Protein AF-A0A6A4HRE9-F1 (afdb_monomer)

Structure (mmCIF, N/CA/C/O backbone):
data_AF-A0A6A4HRE9-F1
#
_entry.id   AF-A0A6A4HRE9-F1
#
loop_
_atom_site.group_PDB
_atom_site.id
_atom_site.type_symbol
_atom_site.label_atom_id
_atom_site.label_alt_id
_atom_site.label_comp_id
_atom_site.label_asym_id
_atom_site.label_entity_id
_atom_site.label_seq_id
_atom_site.pdbx_PDB_ins_code
_atom_site.Cartn_x
_atom_site.Cartn_y
_atom_site.Cartn_z
_atom_site.occupancy
_atom_site.B_iso_or_equiv
_atom_site.auth_seq_id
_atom_site.auth_comp_id
_atom_site.auth_asym_id
_atom_site.auth_atom_id
_atom_site.pdbx_PDB_model_num
ATOM 1 N N . GLY A 1 1 ? -31.687 -3.700 20.027 1.00 72.62 1 GLY A N 1
ATOM 2 C CA . GLY A 1 1 ? -32.875 -4.420 20.534 1.00 72.62 1 GLY A CA 1
ATOM 3 C C . GLY A 1 1 ? -34.006 -3.444 20.803 1.00 72.62 1 GLY A C 1
ATOM 4 O O . GLY A 1 1 ? -33.723 -2.280 21.060 1.00 72.62 1 GLY A O 1
ATOM 5 N N . ARG A 1 2 ? -35.266 -3.886 20.719 1.00 81.19 2 ARG A N 1
ATOM 6 C CA . ARG A 1 2 ? -36.452 -3.063 21.030 1.00 81.19 2 ARG A CA 1
ATOM 7 C C . ARG A 1 2 ? -36.904 -3.331 22.469 1.00 81.19 2 ARG A C 1
ATOM 9 O O . ARG A 1 2 ? -36.890 -4.482 22.892 1.00 81.19 2 ARG A O 1
ATOM 16 N N . SER A 1 3 ? -37.313 -2.299 23.204 1.00 85.56 3 SER A N 1
ATOM 17 C CA . SER A 1 3 ? -37.984 -2.447 24.504 1.00 85.56 3 SER A CA 1
ATOM 18 C C . SER A 1 3 ? -39.500 -2.313 24.359 1.00 85.56 3 SER A C 1
ATOM 20 O O . SER A 1 3 ? -40.015 -1.891 23.319 1.00 85.56 3 SER A O 1
ATOM 22 N N . LYS A 1 4 ? -40.224 -2.682 25.421 1.00 89.50 4 LYS A N 1
ATOM 23 C CA . LYS A 1 4 ? -41.667 -2.451 25.526 1.00 89.50 4 LYS A CA 1
ATOM 24 C C . LYS A 1 4 ? -41.974 -0.945 25.549 1.00 89.50 4 LYS A C 1
ATOM 26 O O . LYS A 1 4 ? -41.148 -0.122 25.950 1.00 89.50 4 LYS A O 1
ATOM 31 N N . LYS A 1 5 ? -43.185 -0.584 25.112 1.00 80.50 5 LYS A N 1
ATOM 32 C CA . LYS A 1 5 ? -43.679 0.802 25.125 1.00 80.50 5 LYS A CA 1
ATOM 33 C C . LYS A 1 5 ? -43.623 1.351 26.558 1.00 80.50 5 LYS A C 1
ATOM 35 O O . LYS A 1 5 ? -44.083 0.690 27.483 1.00 80.50 5 LYS A O 1
ATOM 40 N N . GLY A 1 6 ? -43.037 2.536 26.731 1.00 89.88 6 GLY A N 1
ATOM 41 C CA . GLY A 1 6 ? -42.864 3.179 28.041 1.00 89.88 6 GLY A CA 1
ATOM 42 C C . GLY A 1 6 ? -41.619 2.746 28.826 1.00 89.88 6 GLY A C 1
ATOM 43 O O . GLY A 1 6 ? -41.391 3.254 29.916 1.00 89.88 6 GLY A O 1
ATOM 44 N N . THR A 1 7 ? -40.788 1.845 28.292 1.00 85.81 7 THR A N 1
ATOM 45 C CA . THR A 1 7 ? -39.542 1.411 28.946 1.00 85.81 7 THR A CA 1
ATOM 46 C C . THR A 1 7 ? -38.333 1.756 28.086 1.00 85.81 7 THR A C 1
ATOM 48 O O . THR A 1 7 ? -38.351 1.555 26.873 1.00 85.81 7 THR A O 1
ATOM 51 N N . ARG A 1 8 ? -37.255 2.263 28.696 1.00 85.81 8 ARG A N 1
ATOM 52 C CA . ARG A 1 8 ? -36.011 2.581 27.979 1.00 85.81 8 ARG A CA 1
ATOM 53 C C . ARG A 1 8 ? -35.336 1.290 27.509 1.00 85.81 8 ARG A C 1
ATOM 55 O O . ARG A 1 8 ? -35.073 0.403 28.314 1.00 85.81 8 ARG A O 1
ATOM 62 N N . ALA A 1 9 ? -35.024 1.194 26.219 1.00 88.44 9 ALA A N 1
ATOM 63 C CA . ALA A 1 9 ? -34.138 0.150 25.720 1.00 88.44 9 ALA A CA 1
ATOM 64 C C . ALA A 1 9 ? -32.715 0.444 26.209 1.00 88.44 9 ALA A C 1
ATOM 66 O O . ALA A 1 9 ? -32.128 1.460 25.840 1.00 88.44 9 ALA A O 1
ATOM 67 N N . ILE A 1 10 ? -32.180 -0.425 27.066 1.00 85.44 10 ILE A N 1
ATOM 68 C CA . ILE A 1 10 ? -30.803 -0.334 27.555 1.00 85.44 10 ILE A CA 1
ATOM 69 C C . ILE A 1 10 ? -29.962 -1.294 26.721 1.00 85.44 10 ILE A C 1
ATOM 71 O O . ILE A 1 10 ? -30.223 -2.495 26.690 1.00 85.44 10 ILE A O 1
ATOM 75 N N . HIS A 1 11 ? -28.957 -0.760 26.034 1.00 81.12 11 HIS A N 1
ATOM 76 C CA . HIS A 1 11 ? -27.956 -1.553 25.336 1.00 81.12 11 HIS A CA 1
ATOM 77 C C . HIS A 1 11 ? -26.627 -1.413 26.072 1.00 81.12 11 HIS A C 1
ATOM 79 O O . HIS A 1 11 ? -26.086 -0.313 26.180 1.00 81.12 11 HIS A O 1
ATOM 85 N N . LYS A 1 12 ? -26.107 -2.526 26.589 1.00 74.62 12 LYS A N 1
ATOM 86 C CA . LYS A 1 12 ? -24.786 -2.572 27.215 1.00 74.62 12 LYS A CA 1
ATOM 87 C C . LYS A 1 12 ? -23.762 -2.814 26.103 1.00 74.62 12 LYS A C 1
ATOM 89 O O . LYS A 1 12 ? -23.501 -3.953 25.738 1.00 74.62 12 LYS A O 1
ATOM 94 N N . ALA A 1 13 ? -23.256 -1.737 25.506 1.00 73.12 13 ALA A N 1
ATOM 95 C CA . ALA A 1 13 ? -22.144 -1.819 24.563 1.00 73.12 13 ALA A CA 1
ATOM 96 C C . ALA A 1 13 ? -20.826 -1.859 25.340 1.00 73.12 13 ALA A C 1
ATOM 98 O O . ALA A 1 13 ? -20.608 -1.049 26.241 1.00 73.12 13 ALA A O 1
ATOM 99 N N . VAL A 1 14 ? -19.939 -2.779 24.973 1.00 68.12 14 VAL A N 1
ATOM 100 C CA . VAL A 1 14 ? -18.553 -2.769 25.441 1.00 68.12 14 VAL A CA 1
ATOM 101 C C . VAL A 1 14 ? -17.830 -1.668 24.663 1.00 68.12 14 VAL A C 1
ATOM 103 O O . VAL A 1 14 ? -17.366 -1.886 23.551 1.00 68.12 14 VAL A O 1
ATOM 106 N N . PHE A 1 15 ? -17.781 -0.457 25.221 1.00 61.81 15 PHE A N 1
ATOM 107 C CA . PHE A 1 15 ? -17.027 0.677 24.666 1.00 61.81 15 PHE A CA 1
ATOM 108 C C . PHE A 1 15 ? -15.542 0.573 25.050 1.00 61.81 15 PHE A C 1
ATOM 110 O O . PHE A 1 15 ? -14.947 1.496 25.602 1.00 61.81 15 PHE A O 1
ATOM 117 N N . VAL A 1 16 ? -14.934 -0.59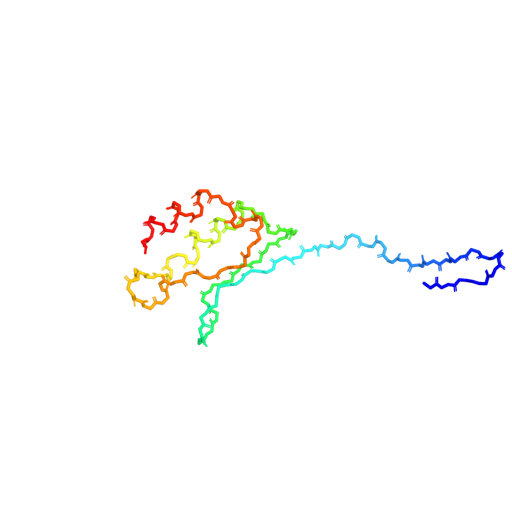0 24.812 1.00 67.75 16 VAL A N 1
ATOM 118 C CA . VAL A 1 16 ? -13.486 -0.743 24.969 1.00 67.75 16 VAL A CA 1
ATOM 119 C C . VAL A 1 16 ? -12.859 -0.229 23.684 1.00 67.75 16 VAL A C 1
ATOM 121 O O . VAL A 1 16 ? -13.092 -0.773 22.606 1.00 67.75 16 VAL A O 1
ATOM 124 N N . ARG A 1 17 ? -12.084 0.850 23.792 1.00 66.88 17 ARG A N 1
ATOM 125 C CA . ARG A 1 17 ? -11.266 1.353 22.689 1.00 66.88 17 ARG A CA 1
ATOM 126 C C . ARG A 1 17 ? -10.069 0.410 22.551 1.00 66.88 17 ARG A C 1
ATOM 128 O O . ARG A 1 17 ? -9.038 0.608 23.182 1.00 66.88 17 ARG A O 1
ATOM 135 N N . GLY A 1 18 ? -10.278 -0.688 21.830 1.00 75.94 18 GLY A N 1
ATOM 136 C CA . GLY A 1 18 ? -9.233 -1.662 21.543 1.00 75.94 18 GLY A CA 1
ATOM 137 C C . GLY A 1 18 ? -8.169 -1.080 20.616 1.00 75.94 18 GLY A C 1
ATOM 138 O O . GLY A 1 18 ? -8.409 -0.108 19.897 1.00 75.94 18 GLY A O 1
ATOM 139 N N . GLN A 1 19 ? -6.992 -1.696 20.627 1.00 84.12 19 GLN A N 1
ATOM 140 C CA . GLN A 1 19 ? -5.975 -1.434 19.621 1.00 84.12 19 GLN A CA 1
ATOM 141 C C . GLN A 1 19 ? -6.442 -2.062 18.302 1.00 84.12 19 GLN A C 1
ATOM 143 O O . GLN A 1 19 ? -6.754 -3.252 18.254 1.00 84.12 19 GLN A O 1
ATOM 148 N N . HIS A 1 20 ? -6.556 -1.262 17.244 1.00 89.62 20 HIS A N 1
ATOM 149 C CA . HIS A 1 20 ? -6.908 -1.762 15.916 1.00 89.62 20 HIS A CA 1
ATOM 150 C C . HIS A 1 20 ? -5.628 -2.039 15.137 1.00 89.62 20 HIS A C 1
ATOM 152 O O . HIS A 1 20 ? -4.743 -1.190 15.106 1.00 89.62 20 HIS A O 1
ATOM 158 N N . LEU A 1 21 ? -5.543 -3.197 14.489 1.00 94.94 21 LEU A N 1
ATOM 159 C CA . LEU A 1 21 ? -4.472 -3.519 13.552 1.00 94.94 21 LEU A CA 1
ATOM 160 C C . LEU A 1 21 ? -5.068 -3.614 12.150 1.00 94.94 21 LEU A C 1
ATOM 162 O O . LEU A 1 21 ? -6.106 -4.248 11.958 1.00 94.94 21 LEU A O 1
ATOM 166 N N . THR A 1 22 ? -4.405 -2.999 11.180 1.00 96.31 22 THR A N 1
ATOM 167 C CA . THR A 1 22 ? -4.725 -3.140 9.759 1.00 96.31 22 THR A CA 1
ATOM 168 C C . THR A 1 22 ? -3.630 -3.958 9.099 1.00 96.31 22 THR A C 1
ATOM 170 O O . THR A 1 22 ? -2.464 -3.577 9.154 1.00 96.31 22 THR A O 1
ATOM 173 N N . GLY A 1 23 ? -4.011 -5.074 8.478 1.00 96.50 23 GLY A N 1
ATOM 174 C CA . GLY A 1 23 ? -3.141 -5.855 7.605 1.00 96.50 23 GLY A CA 1
ATOM 175 C C . GLY A 1 23 ? -3.372 -5.489 6.142 1.00 96.50 23 GLY A C 1
ATOM 176 O O . GLY A 1 23 ? -4.511 -5.283 5.721 1.00 96.50 23 GLY A O 1
ATOM 177 N N . THR A 1 24 ? -2.304 -5.421 5.358 1.00 96.94 24 THR A N 1
ATOM 178 C CA . THR A 1 24 ? -2.364 -5.218 3.905 1.00 96.94 24 THR A CA 1
ATOM 179 C C . THR A 1 24 ? -1.391 -6.175 3.242 1.00 96.94 24 THR A C 1
ATOM 181 O O . THR A 1 24 ? -0.275 -6.350 3.724 1.00 96.94 24 THR A O 1
ATOM 184 N N . GLY A 1 25 ? -1.818 -6.817 2.157 1.00 96.69 25 GLY A N 1
ATOM 185 C CA . GLY A 1 25 ? -0.993 -7.776 1.438 1.00 96.69 25 GLY A CA 1
ATOM 186 C C . GLY A 1 25 ? -1.123 -7.631 -0.069 1.00 96.69 25 GLY A C 1
ATOM 187 O O . GLY A 1 25 ? -2.199 -7.313 -0.570 1.00 96.69 25 GLY A O 1
ATOM 188 N N . ALA A 1 26 ? -0.017 -7.880 -0.767 1.00 96.31 26 ALA A N 1
ATOM 189 C CA . ALA A 1 26 ? 0.022 -8.018 -2.215 1.00 96.31 26 ALA A CA 1
ATOM 190 C C . ALA A 1 26 ? 0.018 -9.508 -2.571 1.00 96.31 26 ALA A C 1
ATOM 192 O O . ALA A 1 26 ? 0.770 -10.302 -1.993 1.00 96.31 26 ALA A O 1
ATOM 193 N N . LEU A 1 27 ? -0.856 -9.878 -3.503 1.00 95.69 27 LEU A N 1
ATOM 194 C CA . LEU A 1 27 ? -1.174 -11.255 -3.862 1.00 95.69 27 LEU A CA 1
ATOM 195 C C . LEU A 1 27 ? -0.933 -11.477 -5.356 1.00 95.69 27 LEU A C 1
ATOM 197 O O . LEU A 1 27 ? -1.314 -10.649 -6.182 1.00 95.69 27 LEU A O 1
ATOM 201 N N . LEU A 1 28 ? -0.354 -12.626 -5.673 1.00 94.06 28 LEU A N 1
ATOM 202 C CA . LEU A 1 28 ? -0.327 -13.245 -6.990 1.00 94.06 28 LEU A CA 1
ATOM 203 C C . LEU A 1 28 ? -1.292 -14.437 -7.020 1.00 94.06 28 LEU A C 1
ATOM 205 O O . LEU A 1 28 ? -1.884 -14.811 -6.007 1.00 94.06 28 LEU A O 1
ATOM 209 N N . LEU A 1 29 ? -1.446 -15.050 -8.195 1.00 91.25 29 LEU A N 1
ATOM 210 C CA . LEU A 1 29 ? -2.282 -16.243 -8.367 1.00 91.25 29 LEU A CA 1
ATOM 211 C C . LEU A 1 29 ? -1.771 -17.450 -7.562 1.00 91.25 29 LEU A C 1
ATOM 213 O O . LEU A 1 29 ? -2.558 -18.324 -7.210 1.00 91.25 29 LEU A O 1
ATOM 217 N N . ASP A 1 30 ? -0.472 -17.495 -7.274 1.00 89.44 30 ASP A N 1
ATOM 218 C CA . ASP A 1 30 ? 0.221 -18.576 -6.572 1.00 89.44 30 ASP A CA 1
ATOM 219 C C . ASP A 1 30 ? 0.524 -18.267 -5.094 1.00 89.44 30 ASP A C 1
ATOM 221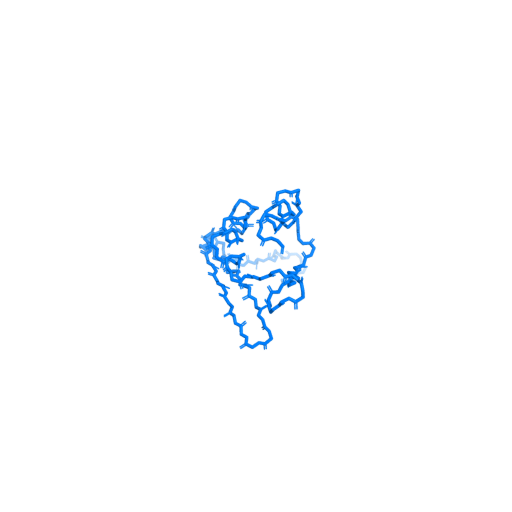 O O . ASP A 1 30 ? 0.985 -19.152 -4.371 1.00 89.44 30 ASP A O 1
ATOM 225 N N . GLY A 1 31 ? 0.224 -17.058 -4.603 1.00 93.38 31 GLY A N 1
ATOM 226 C CA . GLY A 1 31 ? 0.353 -16.740 -3.181 1.00 93.38 31 GLY A CA 1
ATOM 227 C C . GLY A 1 31 ? 0.584 -15.268 -2.849 1.00 93.38 31 GLY A C 1
ATOM 228 O O . GLY A 1 31 ? 0.490 -14.380 -3.689 1.00 93.38 31 GLY A O 1
ATOM 229 N N . MET A 1 32 ? 0.877 -14.997 -1.575 1.00 94.56 32 MET A N 1
ATOM 230 C CA . MET A 1 32 ? 1.255 -13.661 -1.100 1.00 94.56 32 MET A CA 1
ATOM 231 C C . MET A 1 32 ? 2.724 -13.367 -1.398 1.00 94.56 32 MET A C 1
ATOM 233 O O . MET A 1 32 ? 3.592 -14.167 -1.054 1.00 94.56 32 MET A O 1
ATOM 237 N N . ILE A 1 33 ? 3.007 -12.181 -1.938 1.00 94.94 33 ILE A N 1
ATOM 238 C CA . ILE A 1 33 ? 4.382 -11.726 -2.213 1.00 94.94 33 ILE A CA 1
ATOM 239 C C . ILE A 1 33 ? 4.885 -10.681 -1.216 1.00 94.94 33 ILE A C 1
ATOM 241 O O . ILE A 1 33 ? 6.093 -10.537 -1.022 1.00 94.94 33 ILE A O 1
ATOM 245 N N . ALA A 1 34 ? 3.972 -9.955 -0.571 1.00 96.31 34 ALA A N 1
ATOM 246 C CA . ALA A 1 34 ? 4.287 -8.934 0.418 1.00 96.31 34 ALA A CA 1
ATOM 247 C C . ALA A 1 34 ? 3.142 -8.796 1.424 1.00 96.31 34 ALA A C 1
ATOM 249 O O . ALA A 1 34 ? 1.973 -8.909 1.057 1.00 96.31 34 ALA A O 1
ATOM 250 N N . VAL A 1 35 ? 3.482 -8.510 2.680 1.00 97.31 35 VAL A N 1
ATOM 251 C CA . VAL A 1 35 ? 2.533 -8.239 3.764 1.00 97.31 35 VAL A CA 1
ATOM 252 C C . VAL A 1 35 ? 3.086 -7.133 4.650 1.00 97.31 35 VAL A C 1
ATOM 254 O O . VAL A 1 35 ? 4.287 -7.074 4.906 1.00 97.31 35 VAL A O 1
ATOM 257 N N . THR A 1 36 ? 2.194 -6.290 5.154 1.00 97.50 36 THR A N 1
ATOM 258 C CA . THR A 1 36 ? 2.479 -5.346 6.230 1.00 97.50 36 THR A CA 1
ATOM 259 C C . THR A 1 36 ? 1.324 -5.308 7.223 1.00 97.50 36 THR A C 1
ATOM 261 O O . THR A 1 36 ? 0.173 -5.598 6.878 1.00 97.50 36 THR A O 1
ATOM 264 N N . VAL A 1 37 ? 1.633 -4.948 8.466 1.00 97.38 37 VAL A N 1
ATOM 265 C CA . VAL A 1 37 ? 0.652 -4.710 9.524 1.00 97.38 37 VAL A CA 1
ATOM 266 C C . VAL A 1 37 ? 0.974 -3.374 10.169 1.00 97.38 37 VAL A C 1
ATOM 268 O O . VAL A 1 37 ? 2.111 -3.130 10.566 1.00 97.38 37 VAL A O 1
ATOM 271 N N . CYS A 1 38 ? -0.029 -2.514 10.307 1.00 95.62 38 CYS A N 1
ATOM 272 C CA . CYS A 1 38 ? 0.111 -1.260 11.030 1.00 95.62 38 CYS A CA 1
ATOM 273 C C . CYS A 1 38 ? -0.953 -1.122 12.113 1.00 95.62 38 CYS A C 1
ATOM 275 O O . CYS A 1 38 ? -2.094 -1.554 11.945 1.00 95.62 38 CYS A O 1
ATOM 277 N N . GLU A 1 39 ? -0.600 -0.451 13.204 1.00 94.88 39 GLU A N 1
ATOM 278 C CA . GLU A 1 39 ? -1.580 -0.009 14.186 1.00 94.88 39 GLU A CA 1
ATOM 279 C C . GLU A 1 39 ? -2.444 1.131 13.626 1.00 94.88 39 GLU A C 1
ATOM 281 O O . GLU A 1 39 ? -1.970 2.025 12.909 1.00 94.88 39 GLU A O 1
ATOM 286 N N . GLY A 1 40 ? -3.730 1.090 13.959 1.0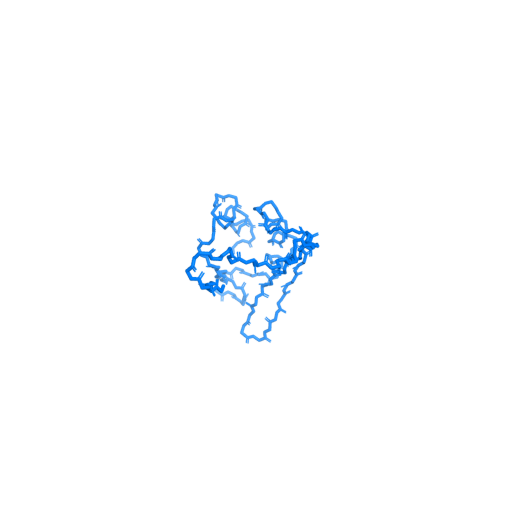0 93.44 40 GLY A N 1
ATOM 287 C CA . GLY A 1 40 ? -4.754 1.974 13.431 1.00 93.44 40 GLY A CA 1
ATOM 288 C C . GLY A 1 40 ? -5.054 1.687 11.964 1.00 93.44 40 GLY A C 1
ATOM 289 O O . GLY A 1 40 ? -4.902 0.568 11.478 1.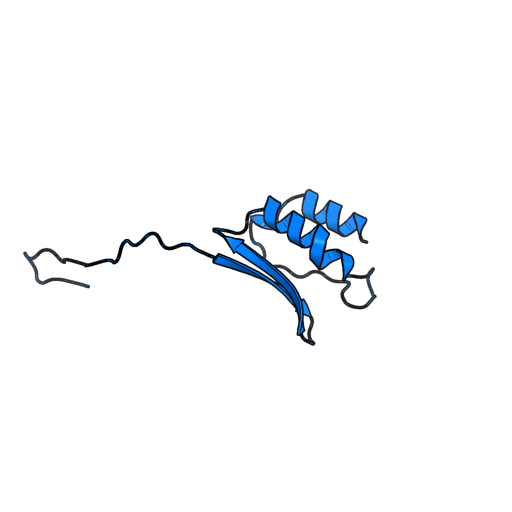00 93.44 40 GLY A O 1
ATOM 290 N N . SER A 1 41 ? -5.516 2.713 11.257 1.00 94.44 41 SER A N 1
ATOM 291 C CA . SER A 1 41 ? -5.861 2.620 9.838 1.00 94.44 41 SER A CA 1
ATOM 292 C C . SER A 1 41 ? -4.629 2.743 8.936 1.00 94.44 41 SER A C 1
ATOM 294 O O . SER A 1 41 ? -3.644 3.412 9.281 1.00 94.44 41 SER A O 1
ATOM 296 N N . MET A 1 42 ? -4.719 2.130 7.754 1.00 96.19 42 MET A N 1
ATOM 297 C CA . MET A 1 42 ? -3.777 2.354 6.660 1.00 96.19 42 MET A CA 1
ATOM 298 C C . MET A 1 42 ? -3.983 3.766 6.102 1.00 96.19 42 MET A C 1
ATOM 300 O O . MET A 1 42 ? -5.066 4.096 5.617 1.00 96.19 42 MET A O 1
ATOM 304 N N . THR A 1 43 ? -2.959 4.612 6.207 1.00 94.94 43 THR A N 1
ATOM 305 C CA . THR A 1 43 ? -2.952 5.954 5.607 1.00 94.94 43 THR A CA 1
ATOM 306 C C . THR A 1 43 ? -2.259 5.910 4.251 1.00 94.94 43 THR A C 1
ATOM 308 O O . THR A 1 43 ? -1.614 4.917 3.914 1.00 94.94 43 THR A O 1
ATOM 311 N N . ARG A 1 44 ? -2.367 6.987 3.467 1.00 93.62 44 ARG A N 1
ATOM 312 C CA . ARG A 1 44 ? -1.674 7.076 2.175 1.00 93.62 44 ARG A CA 1
ATOM 313 C C . ARG A 1 44 ? -0.158 6.985 2.341 1.00 93.62 44 ARG A C 1
ATOM 315 O O . ARG A 1 44 ? 0.492 6.298 1.568 1.00 93.62 44 ARG A O 1
ATOM 322 N N . GLU A 1 45 ? 0.390 7.628 3.364 1.00 94.06 45 GLU A N 1
ATOM 323 C CA . GLU A 1 45 ? 1.828 7.640 3.645 1.00 94.06 45 GLU A CA 1
ATOM 324 C C . GLU A 1 45 ? 2.331 6.230 3.977 1.00 94.06 45 GLU A C 1
ATOM 326 O O . GLU A 1 45 ? 3.302 5.768 3.384 1.00 94.06 45 GLU A O 1
ATOM 331 N N . LYS A 1 46 ? 1.626 5.508 4.862 1.00 95.88 46 LYS A N 1
ATOM 332 C CA . LYS A 1 46 ? 1.948 4.108 5.188 1.00 95.88 46 LYS A CA 1
ATOM 333 C C . LYS A 1 46 ? 1.823 3.198 3.963 1.00 95.88 46 LYS A C 1
ATOM 335 O O . LYS A 1 46 ? 2.624 2.285 3.788 1.00 95.88 46 LYS A O 1
ATOM 340 N N . PHE A 1 47 ? 0.821 3.451 3.121 1.00 95.44 47 PHE A N 1
ATOM 341 C CA . PHE A 1 47 ? 0.608 2.695 1.895 1.00 95.44 47 PHE A CA 1
ATOM 342 C C . PHE A 1 47 ? 1.748 2.909 0.889 1.00 95.44 47 PHE A C 1
ATOM 344 O O . PHE A 1 47 ? 2.284 1.931 0.379 1.00 95.44 47 PHE A O 1
ATOM 351 N N . LEU A 1 48 ? 2.172 4.155 0.658 1.00 95.00 48 LEU A N 1
ATOM 352 C CA . LEU A 1 48 ? 3.313 4.478 -0.208 1.00 95.00 48 LEU A CA 1
ATOM 353 C C . LEU A 1 48 ? 4.607 3.822 0.288 1.00 95.00 48 LEU A C 1
ATOM 355 O O . LEU A 1 48 ? 5.301 3.187 -0.498 1.00 95.00 48 LEU A O 1
ATOM 359 N N . GLN A 1 49 ? 4.876 3.878 1.596 1.00 95.75 49 GLN A N 1
ATOM 360 C CA . GLN A 1 49 ? 6.031 3.198 2.197 1.00 95.75 49 GLN A CA 1
ATOM 361 C C . GLN A 1 49 ? 5.995 1.680 1.980 1.00 95.75 49 GLN A C 1
ATOM 363 O O . GLN A 1 49 ? 7.023 1.061 1.713 1.00 95.75 49 GLN A O 1
ATOM 368 N N . PHE A 1 50 ? 4.814 1.065 2.087 1.00 96.19 50 PHE A N 1
ATOM 369 C CA . PHE A 1 50 ? 4.650 -0.357 1.801 1.00 96.19 50 PHE A CA 1
ATOM 370 C C . PHE A 1 50 ? 4.884 -0.676 0.318 1.00 96.19 50 PHE A C 1
ATOM 372 O O . PHE A 1 50 ? 5.566 -1.656 0.005 1.00 96.19 50 PHE A O 1
ATOM 379 N N . MET A 1 51 ? 4.359 0.161 -0.581 1.00 95.06 51 MET A N 1
ATOM 380 C CA . MET A 1 51 ? 4.539 0.014 -2.024 1.00 95.06 51 MET A CA 1
ATOM 381 C C . MET A 1 51 ? 6.016 0.079 -2.410 1.00 95.06 51 MET A C 1
ATOM 383 O O . MET A 1 51 ? 6.534 -0.885 -2.969 1.00 95.06 51 MET A O 1
ATOM 387 N N . GLU A 1 52 ? 6.693 1.167 -2.050 1.00 95.44 52 GLU A N 1
ATOM 388 C CA . GLU A 1 52 ? 8.102 1.414 -2.371 1.00 95.44 52 GLU A CA 1
ATOM 389 C C . GLU A 1 52 ? 9.028 0.395 -1.698 1.00 95.44 52 GLU A C 1
ATOM 391 O O . GLU A 1 52 ? 9.877 -0.212 -2.342 1.00 95.44 52 GLU A O 1
ATOM 396 N N . GLY A 1 53 ? 8.850 0.160 -0.396 1.00 95.25 53 GLY A N 1
ATOM 397 C CA . GLY A 1 53 ? 9.784 -0.659 0.372 1.00 95.25 53 GLY A CA 1
ATOM 398 C C . GLY A 1 53 ? 9.595 -2.167 0.206 1.00 95.25 53 GLY A C 1
ATOM 399 O O . GLY A 1 53 ? 10.517 -2.926 0.500 1.00 95.25 53 GLY A O 1
ATOM 400 N N . THR A 1 54 ? 8.406 -2.629 -0.205 1.00 95.44 54 THR A N 1
ATOM 401 C CA . THR A 1 54 ? 8.072 -4.067 -0.147 1.00 95.44 54 THR A CA 1
ATOM 402 C C . THR A 1 54 ? 7.435 -4.623 -1.417 1.00 95.44 54 THR A C 1
ATOM 404 O O . THR A 1 54 ? 7.764 -5.751 -1.792 1.00 95.44 54 THR A O 1
ATOM 407 N N . VAL A 1 55 ? 6.514 -3.893 -2.058 1.00 95.12 55 VAL A N 1
ATOM 408 C CA . VAL A 1 55 ? 5.742 -4.414 -3.202 1.00 95.12 55 VAL A CA 1
ATOM 409 C C . VAL A 1 55 ? 6.497 -4.231 -4.514 1.00 95.12 55 VAL A C 1
ATOM 411 O O . VAL A 1 55 ? 6.809 -5.220 -5.172 1.00 95.12 55 VAL A O 1
ATOM 414 N N . LEU A 1 56 ? 6.818 -2.991 -4.886 1.00 93.88 56 LEU A N 1
ATOM 415 C CA . LEU A 1 56 ? 7.411 -2.653 -6.182 1.00 93.88 56 LEU A CA 1
ATOM 416 C C . LEU A 1 56 ? 8.776 -3.310 -6.443 1.00 93.88 56 LEU A C 1
ATOM 418 O O . LEU A 1 56 ? 8.977 -3.788 -7.560 1.00 93.88 56 LEU A O 1
ATOM 422 N N . PRO A 1 57 ? 9.663 -3.505 -5.445 1.00 93.62 57 PRO A N 1
ATOM 423 C CA . PRO A 1 57 ? 10.898 -4.270 -5.640 1.00 93.62 57 PRO A CA 1
ATOM 424 C C . PRO A 1 57 ? 10.686 -5.735 -6.062 1.00 93.62 57 PRO A C 1
ATOM 426 O O . PRO A 1 57 ? 11.643 -6.413 -6.430 1.00 93.62 57 PRO A O 1
ATOM 429 N N . LYS A 1 58 ? 9.455 -6.256 -5.962 1.00 92.50 58 LYS A N 1
ATOM 430 C CA . LYS A 1 58 ? 9.069 -7.616 -6.374 1.00 92.50 58 LYS A CA 1
ATOM 431 C C . LYS A 1 58 ? 8.297 -7.645 -7.697 1.00 92.50 58 LYS A C 1
ATOM 433 O O . LYS A 1 58 ? 7.935 -8.727 -8.151 1.00 92.50 58 LYS A O 1
ATOM 438 N N . THR A 1 59 ? 8.020 -6.482 -8.281 1.00 91.38 59 THR A N 1
ATOM 439 C CA . THR A 1 59 ? 7.347 -6.349 -9.580 1.00 91.38 59 THR A CA 1
ATOM 440 C C . THR A 1 59 ? 8.362 -6.308 -10.721 1.00 91.38 59 THR A C 1
ATOM 442 O O . THR A 1 59 ? 9.563 -6.160 -10.490 1.00 91.38 59 THR A O 1
ATOM 445 N N . THR A 1 60 ? 7.896 -6.487 -11.957 1.00 91.12 60 THR A N 1
ATOM 446 C CA . THR A 1 60 ? 8.727 -6.346 -13.163 1.00 91.12 60 THR A CA 1
ATOM 447 C C . THR A 1 60 ? 8.005 -5.515 -14.219 1.00 91.12 60 THR A C 1
ATOM 449 O O . THR A 1 60 ? 6.796 -5.330 -14.123 1.00 91.12 60 THR A O 1
ATOM 452 N N . LEU A 1 61 ? 8.729 -5.060 -15.246 1.00 91.19 61 LEU A N 1
ATOM 453 C CA . LEU A 1 61 ? 8.142 -4.341 -16.380 1.00 91.19 61 LEU A CA 1
ATOM 454 C C . LEU A 1 61 ? 7.115 -5.203 -17.113 1.00 91.19 61 LEU A C 1
ATOM 456 O O . LEU A 1 61 ? 7.371 -6.378 -17.383 1.00 91.19 61 LEU A O 1
ATOM 460 N N . PHE A 1 62 ? 5.996 -4.619 -17.537 1.00 90.19 62 PHE A N 1
ATOM 461 C CA . PHE A 1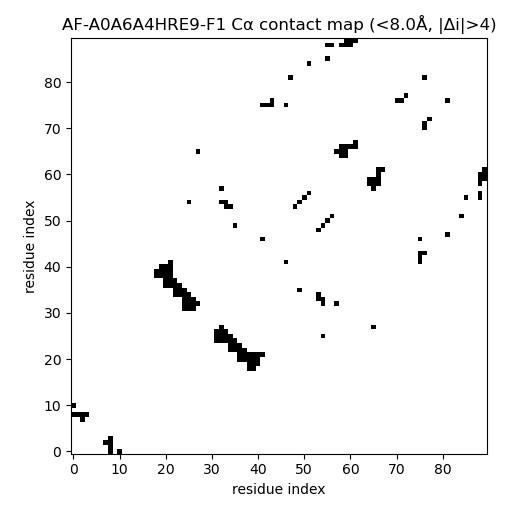 62 ? 5.043 -5.317 -18.405 1.00 90.19 62 PHE A CA 1
ATOM 462 C C . PHE A 1 62 ? 5.681 -5.655 -19.769 1.00 90.19 62 PHE A C 1
ATOM 464 O O . PHE A 1 62 ? 6.337 -4.790 -20.354 1.00 90.19 62 PHE A O 1
ATOM 471 N N . PRO A 1 63 ? 5.489 -6.875 -20.327 1.00 93.81 63 PRO A N 1
ATOM 472 C CA . PRO A 1 63 ? 4.574 -7.957 -19.919 1.00 93.81 63 PRO A CA 1
ATOM 473 C C . PRO A 1 63 ? 5.208 -9.061 -19.046 1.00 93.81 63 PRO A C 1
ATOM 475 O O . PRO A 1 63 ? 4.821 -10.228 -19.137 1.00 93.81 63 PRO A O 1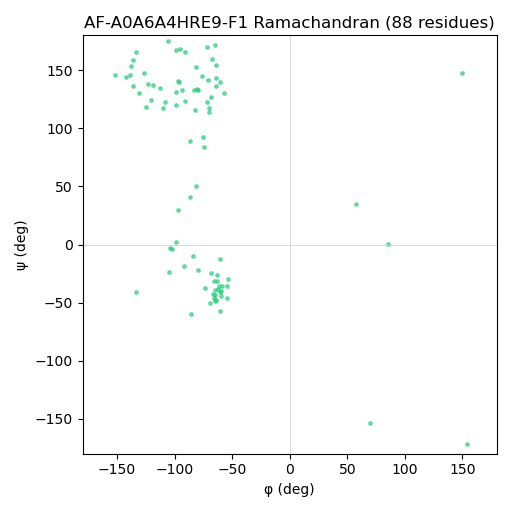
ATOM 478 N N . GLY A 1 64 ? 6.218 -8.728 -18.246 1.00 91.06 64 GLY A N 1
ATOM 479 C CA . GLY A 1 64 ? 6.893 -9.656 -17.345 1.00 91.06 64 GLY A CA 1
ATOM 480 C C . GLY A 1 64 ? 6.001 -10.208 -16.220 1.00 91.06 64 GLY A C 1
ATOM 481 O O . GLY A 1 64 ? 4.857 -9.793 -16.026 1.00 91.06 64 GLY A O 1
ATOM 482 N N . PRO A 1 65 ? 6.496 -11.190 -15.452 1.00 89.81 65 PRO A N 1
ATOM 483 C CA . PRO A 1 65 ? 5.759 -11.720 -14.310 1.00 89.81 65 PRO A CA 1
ATOM 484 C C . PRO A 1 65 ? 5.560 -10.643 -13.231 1.00 89.81 65 PRO A C 1
ATOM 486 O O . PRO A 1 65 ? 6.456 -9.849 -12.963 1.00 89.81 65 PRO A O 1
ATOM 489 N N . CYS A 1 66 ? 4.403 -10.633 -12.560 1.00 91.44 66 CYS A N 1
ATOM 490 C CA . CYS A 1 66 ? 4.099 -9.652 -11.504 1.00 91.44 66 CYS A CA 1
ATOM 491 C C . CYS A 1 66 ? 4.188 -8.180 -11.980 1.00 91.44 66 CYS A C 1
ATOM 493 O O . CYS A 1 66 ? 4.591 -7.300 -11.224 1.00 91.44 66 CYS A O 1
ATOM 495 N N . SER A 1 67 ? 3.822 -7.901 -13.234 1.00 91.62 67 SER A N 1
ATOM 496 C CA . SER A 1 67 ? 3.952 -6.566 -13.837 1.00 91.62 67 SER A CA 1
ATOM 497 C C . SER A 1 67 ? 2.677 -5.720 -13.850 1.00 91.62 67 SER A C 1
ATOM 499 O O . SER A 1 67 ? 2.644 -4.653 -14.454 1.00 91.62 67 SER A O 1
ATOM 501 N N . VAL A 1 68 ? 1.577 -6.224 -13.289 1.00 92.12 68 VAL A N 1
ATOM 502 C CA . VAL A 1 68 ? 0.286 -5.526 -13.284 1.00 92.12 68 VAL A CA 1
ATOM 503 C C . VAL A 1 68 ? -0.202 -5.409 -11.852 1.00 92.12 68 VAL A C 1
ATOM 505 O O . VAL A 1 68 ? -0.458 -6.414 -11.189 1.00 92.12 68 VAL A O 1
ATOM 508 N N . LEU A 1 69 ? -0.357 -4.170 -11.392 1.00 92.12 69 LEU A N 1
ATOM 509 C CA . LEU A 1 69 ? -0.929 -3.856 -10.090 1.00 92.12 69 LEU A CA 1
ATOM 510 C C . LEU A 1 69 ? -2.437 -3.659 -10.224 1.00 92.12 69 LEU A C 1
ATOM 512 O O . LEU A 1 69 ? -2.904 -2.809 -10.980 1.00 92.12 69 LEU A O 1
ATOM 516 N N . VAL A 1 70 ? -3.199 -4.431 -9.454 1.00 92.88 70 VAL A N 1
ATOM 517 C CA . VAL A 1 70 ? -4.657 -4.310 -9.368 1.00 92.88 70 VAL A CA 1
ATOM 518 C C . VAL A 1 70 ? -5.023 -4.007 -7.923 1.00 92.88 70 VAL A C 1
ATOM 520 O O . VAL A 1 70 ? -4.652 -4.744 -7.013 1.00 92.88 70 VAL A O 1
ATOM 523 N N . MET A 1 71 ? -5.743 -2.910 -7.715 1.00 93.50 71 MET A N 1
ATOM 524 C CA . MET A 1 71 ? -6.177 -2.433 -6.402 1.00 93.50 71 MET A CA 1
ATOM 525 C C . MET A 1 71 ? -7.639 -2.000 -6.477 1.00 93.50 71 MET A C 1
ATOM 527 O O . MET A 1 71 ? -8.156 -1.716 -7.562 1.00 93.50 71 MET A O 1
ATOM 531 N N . ASP A 1 72 ? -8.318 -1.955 -5.332 1.00 93.06 72 ASP A N 1
ATOM 532 C CA . ASP A 1 72 ? -9.651 -1.375 -5.271 1.00 93.06 72 ASP A CA 1
ATOM 533 C C . ASP A 1 72 ? -9.586 0.154 -5.412 1.00 93.06 72 ASP A C 1
ATOM 535 O O . ASP A 1 72 ? -8.532 0.789 -5.386 1.00 93.06 72 ASP A O 1
ATOM 539 N N . ASN A 1 73 ? -10.745 0.779 -5.585 1.00 92.69 73 ASN A N 1
ATOM 540 C CA . ASN A 1 73 ? -10.828 2.213 -5.821 1.00 92.69 73 ASN A CA 1
ATOM 541 C C . ASN A 1 73 ? -10.874 3.024 -4.508 1.00 92.69 73 ASN A C 1
ATOM 543 O O . ASN A 1 73 ? -11.683 3.948 -4.361 1.00 92.69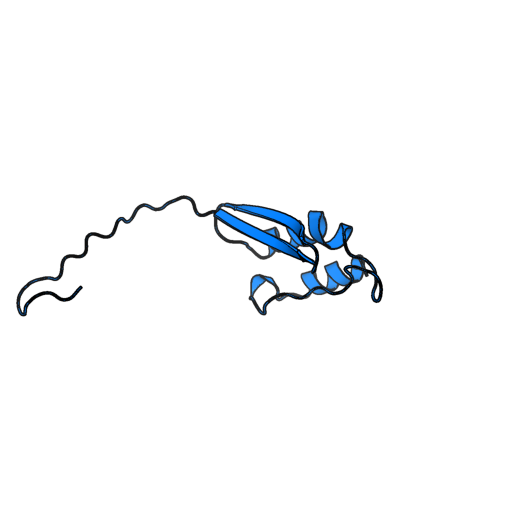 73 ASN A O 1
ATOM 547 N N . ALA A 1 74 ? -10.074 2.649 -3.506 1.00 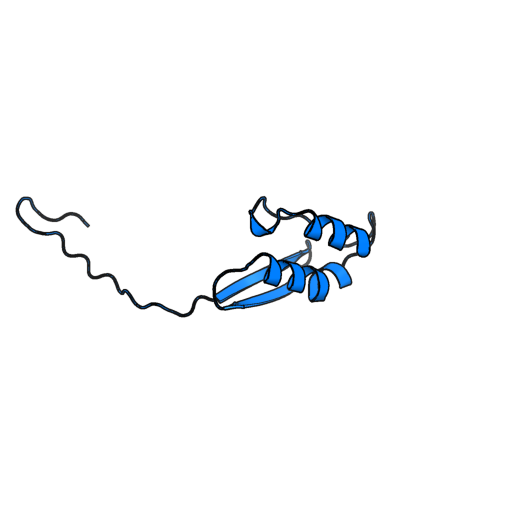91.50 74 ALA A N 1
ATOM 548 C CA . ALA A 1 74 ? -10.065 3.320 -2.209 1.00 91.50 74 ALA A CA 1
ATOM 549 C C . ALA A 1 74 ? -9.331 4.667 -2.267 1.00 91.50 74 ALA A C 1
ATOM 551 O O . ALA A 1 74 ? -8.305 4.813 -2.922 1.00 91.50 74 ALA A O 1
ATOM 552 N N . ARG A 1 75 ? -9.801 5.662 -1.497 1.00 91.81 75 ARG A N 1
ATOM 553 C CA . ARG A 1 75 ? -9.231 7.031 -1.464 1.00 91.81 75 ARG A CA 1
ATOM 554 C C . ARG A 1 75 ? -7.726 7.088 -1.179 1.00 91.81 75 ARG A C 1
ATOM 556 O O . ARG A 1 75 ? -7.058 8.016 -1.635 1.00 91.81 75 ARG A O 1
ATOM 563 N N . ILE A 1 76 ? -7.197 6.129 -0.425 1.00 91.94 76 ILE A N 1
ATOM 564 C CA . ILE A 1 76 ? -5.765 6.054 -0.114 1.00 91.94 76 ILE A CA 1
ATOM 565 C C . ILE A 1 76 ? -4.920 5.713 -1.350 1.00 91.94 76 ILE A C 1
ATOM 567 O O . ILE A 1 76 ? -3.776 6.151 -1.404 1.00 91.94 76 ILE A O 1
ATOM 571 N N . HIS A 1 77 ? -5.504 5.051 -2.358 1.00 90.62 77 HIS A N 1
ATOM 572 C CA . HIS A 1 77 ? -4.864 4.715 -3.634 1.00 90.62 77 HIS A CA 1
ATOM 573 C C . HIS A 1 77 ? -4.906 5.854 -4.664 1.00 90.62 77 HIS A C 1
ATOM 575 O O . HIS A 1 77 ? -4.238 5.793 -5.690 1.00 90.62 77 HIS A O 1
ATOM 581 N N . TYR A 1 78 ? -5.667 6.919 -4.399 1.00 84.25 78 TYR A N 1
ATOM 582 C CA . TYR A 1 78 ? -5.691 8.090 -5.272 1.00 84.25 78 TYR A CA 1
ATOM 583 C C . TYR A 1 78 ? -4.493 8.989 -5.007 1.00 84.25 78 TYR A C 1
ATOM 585 O O . TYR A 1 78 ? -4.244 9.378 -3.867 1.00 84.25 78 TYR A O 1
ATOM 593 N N . GLY A 1 79 ? -3.837 9.429 -6.071 1.00 80.62 79 GLY A N 1
ATOM 594 C CA . GLY A 1 79 ? -2.799 10.448 -6.014 1.00 80.62 79 GLY A CA 1
ATOM 595 C C . GLY A 1 79 ? -1.772 10.227 -7.109 1.00 80.62 79 GLY A C 1
ATOM 596 O O . GLY A 1 79 ? -1.488 9.088 -7.466 1.00 80.62 79 GLY A O 1
ATOM 597 N N . LYS A 1 80 ? -1.200 11.321 -7.619 1.00 86.50 80 LYS A N 1
ATOM 598 C CA . LYS A 1 80 ? -0.127 11.249 -8.619 1.00 86.50 80 LYS A CA 1
ATOM 599 C C . LYS A 1 80 ? 1.078 10.463 -8.109 1.00 86.50 80 LYS A C 1
ATOM 601 O O . LYS A 1 80 ? 1.616 9.667 -8.849 1.00 86.50 80 LYS A O 1
ATOM 606 N N . GLN A 1 81 ? 1.374 10.583 -6.817 1.00 86.81 81 GLN A N 1
ATOM 607 C CA . GLN A 1 81 ? 2.488 9.907 -6.151 1.00 86.81 81 GLN A CA 1
ATOM 608 C C . GLN A 1 81 ? 2.494 8.386 -6.333 1.00 86.81 81 GLN A C 1
ATOM 610 O O . GLN A 1 81 ? 3.558 7.804 -6.435 1.00 86.81 81 GLN A O 1
ATOM 615 N N . ILE A 1 82 ? 1.329 7.724 -6.363 1.00 85.38 82 ILE A N 1
ATOM 616 C CA . ILE A 1 82 ? 1.276 6.262 -6.547 1.00 85.38 82 ILE A CA 1
ATOM 617 C C . ILE A 1 82 ? 1.592 5.891 -7.995 1.00 85.38 82 ILE A C 1
ATOM 619 O O . ILE A 1 82 ? 2.247 4.884 -8.234 1.00 85.38 82 ILE A O 1
ATOM 623 N N . LEU A 1 83 ? 1.129 6.708 -8.945 1.00 87.19 83 LEU A N 1
ATOM 624 C CA . LEU A 1 83 ? 1.429 6.527 -10.360 1.00 87.19 83 LEU A CA 1
ATOM 625 C C . LEU A 1 83 ? 2.906 6.815 -10.643 1.00 87.19 83 LEU A C 1
ATOM 627 O O . LEU A 1 83 ? 3.574 5.965 -11.205 1.00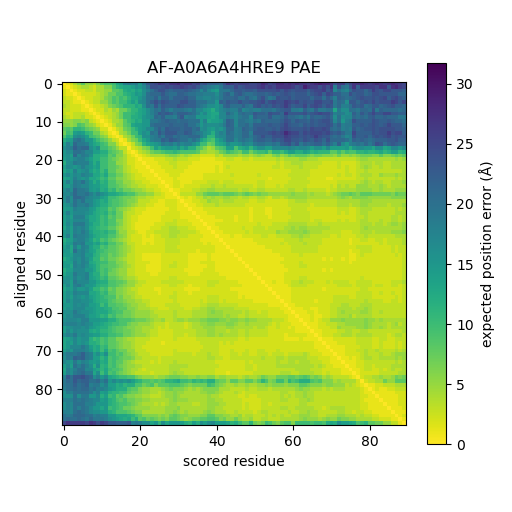 87.19 83 LEU A O 1
ATOM 631 N N . GLU A 1 84 ? 3.408 7.962 -10.185 1.00 91.00 84 GLU A N 1
ATOM 632 C CA . GLU A 1 84 ? 4.817 8.364 -10.297 1.00 91.00 84 GLU A CA 1
ATOM 633 C C . GLU A 1 84 ? 5.732 7.284 -9.704 1.00 91.00 84 GLU A C 1
ATOM 635 O O . GLU A 1 84 ? 6.679 6.848 -10.347 1.00 91.00 84 GLU A O 1
ATOM 640 N N . LEU A 1 85 ? 5.388 6.770 -8.519 1.00 89.12 85 LEU A N 1
ATOM 641 C CA . LEU A 1 85 ? 6.143 5.697 -7.882 1.00 89.12 85 LEU A CA 1
ATOM 642 C C . LEU A 1 85 ? 6.095 4.387 -8.685 1.00 89.12 85 LEU A C 1
ATOM 644 O O . LEU A 1 85 ? 7.094 3.684 -8.754 1.00 89.12 85 LEU A O 1
ATOM 648 N N . ALA A 1 86 ? 4.956 4.028 -9.284 1.00 86.31 86 ALA A N 1
ATOM 649 C CA . ALA A 1 86 ? 4.889 2.847 -10.144 1.00 86.31 86 ALA A CA 1
ATOM 650 C C . ALA A 1 86 ? 5.755 3.025 -11.404 1.00 86.31 86 ALA A C 1
ATOM 652 O O . ALA A 1 86 ? 6.523 2.128 -11.732 1.00 86.31 86 ALA A O 1
ATOM 653 N N . GLU A 1 87 ? 5.697 4.197 -12.043 1.00 87.56 87 GLU A N 1
ATOM 654 C CA . GLU A 1 87 ? 6.478 4.535 -13.242 1.00 87.56 87 GLU A CA 1
ATOM 655 C C . GLU A 1 87 ? 7.998 4.541 -12.991 1.00 87.56 87 GLU A C 1
ATOM 657 O O . GLU A 1 87 ? 8.766 4.207 -13.892 1.00 87.56 87 GLU A O 1
ATOM 662 N N . GLU A 1 88 ? 8.453 4.878 -11.779 1.00 87.19 88 GLU A N 1
ATOM 663 C CA . GLU A 1 88 ? 9.874 4.802 -11.400 1.00 87.19 88 GLU A CA 1
ATOM 664 C C . GLU A 1 88 ? 10.416 3.362 -11.370 1.00 87.19 88 GLU A C 1
ATOM 666 O O . GLU A 1 88 ? 11.596 3.138 -11.652 1.00 87.19 88 GLU A O 1
ATOM 671 N N . TYR A 1 89 ? 9.564 2.388 -11.043 1.00 83.56 89 TYR A N 1
ATOM 672 C CA . TYR A 1 89 ? 9.905 0.959 -11.048 1.00 83.56 89 TYR A CA 1
ATOM 673 C C . TYR A 1 89 ? 9.585 0.286 -12.393 1.00 83.56 89 TYR A C 1
ATOM 675 O O . TYR A 1 89 ? 10.175 -0.753 -12.708 1.00 83.56 89 TYR A O 1
ATOM 683 N N . GLY A 1 90 ? 8.727 0.936 -13.187 1.00 65.25 90 GLY A N 1
ATOM 684 C CA . GLY A 1 90 ? 8.431 0.681 -14.592 1.00 65.25 90 GLY A CA 1
ATOM 685 C C . GLY A 1 90 ? 7.113 -0.042 -14.838 1.00 65.25 90 GLY A C 1
ATOM 686 O O . GLY A 1 90 ? 7.102 -1.284 -14.997 1.00 65.25 90 GLY A O 1
#

Foldseek 3Di:
DDDDPPDDDDDDDPPPPDWDKDKDFDADPVGTQFIDIDTDDDALVNVLCRCQVGQLVPAADPPDPNPDDDDDPDPSCDDVSNVVSSVVSD

Radius of gyration: 20.44 Å; Cα contacts (8 Å, |Δi|>4): 85; chains: 1; bounding box: 55×30×49 Å

Mean predicted aligned error: 7.61 Å

Sequence (90 aa):
GRSKKGTRAIHKAVFVRGQHLTGTGALLLDGMIAVTVCEGSMTREKFLQFMEGTVLPKTTLFPGPCSVLVMDNARIHYGKQILELAEEYG

InterPro domains:
  IPR036397 Ribonuclease H superfamily [G3DSA:3.30.420.10] (1-90)
  IPR038717 Tc1-like transposase, DDE domain [PF13358] (2-88)

pLDDT: mean 89.37, std 7.92, range [61.81, 97.5]

Secondary structure (DSSP, 8-state):
-PPPTTS----------PPPEEEEEEEETTEEEEEEEEESPPPHHHHHHHIIIIIGGG--STTSTT--------GGG-SHHHHHHHHHH-

Organism: NCBI:txid1447944

Solvent-accessible surface area (backbone atoms only — not comparable to full-atom values): 5936 Å² total; per-residue (Å²): 132,87,55,61,92,97,48,84,63,82,79,89,73,84,86,70,88,68,89,50,74,33,76,51,71,47,72,57,99,90,44,76,79,32,75,51,75,42,74,45,75,85,46,47,69,60,48,51,51,46,38,66,75,49,45,52,82,69,42,32,46,71,92,43,72,66,36,75,91,85,78,76,95,49,76,63,69,62,57,66,67,59,52,55,54,46,58,76,71,66